Protein AF-A0A849QJS1-F1 (afdb_monomer)

Radius of gyration: 44.71 Å; Cα contacts (8 Å, |Δi|>4): 47; chains: 1; bounding box: 123×40×117 Å

Structure (mmCIF, N/CA/C/O backbone):
data_AF-A0A849QJS1-F1
#
_entry.id   AF-A0A849QJS1-F1
#
loop_
_atom_site.group_PDB
_atom_site.id
_atom_site.type_symbol
_atom_site.label_atom_id
_atom_site.label_alt_id
_atom_site.label_comp_id
_atom_site.label_asym_id
_atom_site.label_entity_id
_atom_site.label_seq_id
_atom_site.pdbx_PDB_ins_code
_atom_site.Cartn_x
_atom_site.Cartn_y
_atom_site.Cartn_z
_atom_site.occupancy
_atom_site.B_iso_or_equiv
_atom_site.auth_seq_id
_atom_site.auth_comp_id
_atom_site.auth_asym_id
_atom_site.auth_atom_id
_atom_site.pdbx_PDB_model_num
ATOM 1 N N . MET A 1 1 ? -93.595 15.389 88.271 1.00 36.22 1 MET A N 1
ATOM 2 C CA . MET A 1 1 ? -93.866 14.629 87.034 1.00 36.22 1 MET A CA 1
ATOM 3 C C . MET A 1 1 ? -92.669 14.830 86.119 1.00 36.22 1 MET A C 1
ATOM 5 O O . MET A 1 1 ? -92.759 15.596 85.175 1.00 36.22 1 MET A O 1
ATOM 9 N N . ASP A 1 2 ? -91.456 14.469 86.556 1.00 37.19 2 ASP A N 1
ATOM 10 C CA . ASP A 1 2 ? -90.911 13.129 86.919 1.00 37.19 2 ASP A CA 1
ATOM 11 C C . ASP A 1 2 ? -90.224 12.531 85.671 1.00 37.19 2 ASP A C 1
ATOM 13 O O . ASP A 1 2 ? -90.901 12.339 84.670 1.00 37.19 2 ASP A O 1
ATOM 17 N N . LYS A 1 3 ? -88.874 12.536 85.612 1.00 43.81 3 LYS A N 1
ATOM 18 C CA . LYS A 1 3 ? -87.929 11.431 85.974 1.00 43.81 3 LYS A CA 1
ATOM 19 C C . LYS A 1 3 ? -87.764 10.430 84.811 1.00 43.81 3 LYS A C 1
ATOM 21 O O . LYS A 1 3 ? -88.748 10.160 84.143 1.00 43.81 3 LYS A O 1
ATOM 26 N N . GLU A 1 4 ? -86.611 9.844 84.471 1.00 38.56 4 GLU A N 1
ATOM 27 C CA . GLU A 1 4 ? -85.204 9.762 84.952 1.00 38.56 4 GLU A CA 1
ATOM 28 C C . GLU A 1 4 ? -84.328 9.547 83.671 1.00 38.56 4 GLU A C 1
ATOM 30 O O . GLU A 1 4 ? -84.873 9.091 82.671 1.00 38.56 4 GLU A O 1
ATOM 35 N N . ASN A 1 5 ? -83.090 10.032 83.481 1.00 41.03 5 ASN A N 1
ATOM 36 C CA . ASN A 1 5 ? -81.786 9.884 84.165 1.00 41.03 5 ASN A CA 1
ATOM 37 C C . ASN A 1 5 ? -80.917 8.682 83.698 1.00 41.03 5 ASN A C 1
ATOM 39 O O . ASN A 1 5 ? -81.452 7.592 83.519 1.00 41.03 5 ASN A O 1
ATOM 43 N N . LEU A 1 6 ? -79.582 8.915 83.647 1.00 38.66 6 LEU A N 1
ATOM 44 C CA . LEU A 1 6 ? -78.464 8.028 83.213 1.00 38.66 6 LEU A CA 1
ATOM 45 C C . LEU A 1 6 ? -78.387 7.796 81.677 1.00 38.66 6 LEU A C 1
ATOM 47 O O . LEU A 1 6 ? -79.411 7.905 81.010 1.00 38.66 6 LEU A O 1
ATOM 51 N N . GLU A 1 7 ? -77.246 7.533 81.011 1.00 39.16 7 GLU A N 1
ATOM 52 C CA . GLU A 1 7 ? -75.795 7.467 81.356 1.00 39.16 7 GLU A CA 1
ATOM 53 C C . GLU A 1 7 ? -74.976 7.807 80.066 1.00 39.16 7 GLU A C 1
ATOM 55 O O . GLU A 1 7 ? -75.419 7.477 78.969 1.00 39.16 7 GLU A O 1
ATOM 60 N N . ASP A 1 8 ? -73.994 8.723 80.083 1.00 34.59 8 ASP A N 1
ATOM 61 C CA . ASP A 1 8 ? -72.522 8.528 80.188 1.00 34.59 8 ASP A CA 1
ATOM 62 C C . ASP A 1 8 ? -71.814 7.840 78.986 1.00 34.59 8 ASP A C 1
ATOM 64 O O . ASP A 1 8 ? -71.959 6.635 78.792 1.00 34.59 8 ASP A O 1
ATOM 68 N N . ASN A 1 9 ? -71.021 8.596 78.198 1.00 33.19 9 ASN A N 1
ATOM 69 C CA . ASN A 1 9 ? -69.643 8.230 77.813 1.00 33.19 9 ASN A CA 1
ATOM 70 C C . ASN A 1 9 ? -68.904 9.291 76.964 1.00 33.19 9 ASN A C 1
ATOM 72 O O . ASN A 1 9 ? -69.385 9.818 75.963 1.00 33.19 9 ASN A O 1
ATOM 76 N N . ASN A 1 10 ? -67.677 9.501 77.419 1.00 36.81 10 ASN A N 1
ATOM 77 C CA . ASN A 1 10 ? -66.502 10.191 76.902 1.00 36.81 10 ASN A CA 1
ATOM 78 C C . ASN A 1 10 ? -66.081 9.898 75.434 1.00 36.81 10 ASN A C 1
ATOM 80 O O . ASN A 1 10 ? -66.415 8.848 74.891 1.00 36.81 10 ASN A O 1
ATOM 84 N N . VAL A 1 11 ? -65.221 10.788 74.902 1.00 33.88 11 VAL A N 1
ATOM 85 C CA . VAL A 1 11 ? -64.026 10.569 74.037 1.00 33.88 11 VAL A CA 1
ATOM 86 C C . VAL A 1 11 ? -63.915 11.587 72.886 1.00 33.88 11 VAL A C 1
ATOM 88 O O . VAL A 1 11 ? -64.780 11.695 72.019 1.00 33.88 11 VAL A O 1
ATOM 91 N N . GLU A 1 12 ? -62.804 12.328 72.891 1.00 44.88 12 GLU A N 1
ATOM 92 C CA . GLU A 1 12 ? -62.332 13.199 71.807 1.00 44.88 12 GLU A CA 1
ATOM 93 C C . GLU A 1 12 ? -61.908 12.366 70.580 1.00 44.88 12 GLU A C 1
ATOM 95 O O . GLU A 1 12 ? -61.339 11.286 70.756 1.00 44.88 12 GLU A O 1
ATOM 100 N N . PRO A 1 13 ? -62.098 12.841 69.333 1.00 38.06 13 PRO A N 1
ATOM 101 C CA . PRO A 1 13 ? -61.393 12.270 68.194 1.00 38.06 13 PRO A CA 1
ATOM 102 C C . PRO A 1 13 ? -59.923 12.714 68.252 1.00 38.06 13 PRO A C 1
ATOM 104 O O . PRO A 1 13 ? -59.580 13.825 67.843 1.00 38.06 13 PRO A O 1
ATOM 107 N N . ASP A 1 14 ? -59.085 11.839 68.804 1.00 35.72 14 ASP A N 1
ATOM 108 C CA . ASP A 1 14 ? -57.626 11.976 68.830 1.00 35.72 14 ASP A CA 1
ATOM 109 C C . ASP A 1 14 ? -57.036 11.982 67.402 1.00 35.72 14 ASP A C 1
ATOM 111 O O . ASP A 1 14 ? -57.681 11.585 66.425 1.00 35.72 14 ASP A O 1
ATOM 115 N N . MET A 1 15 ? -55.810 12.480 67.268 1.00 49.03 15 MET A N 1
ATOM 116 C CA . MET A 1 15 ? -55.141 12.671 65.984 1.00 49.03 15 MET A CA 1
ATOM 117 C C . MET A 1 15 ? -54.640 11.354 65.387 1.00 49.03 15 MET A C 1
ATOM 119 O O . MET A 1 15 ? -53.871 10.645 66.026 1.00 49.03 15 MET A O 1
ATOM 123 N N . GLU A 1 16 ? -54.894 11.128 64.096 1.00 39.72 16 GLU A N 1
ATOM 124 C CA . GLU A 1 16 ? -54.040 10.238 63.299 1.00 39.72 16 GLU A CA 1
ATOM 125 C C . GLU A 1 16 ? -53.913 10.731 61.845 1.00 39.72 16 GLU A C 1
ATOM 127 O O . GLU A 1 16 ? -54.557 10.248 60.916 1.00 39.72 16 GLU A O 1
ATOM 132 N N . ASN A 1 17 ? -53.060 11.745 61.647 1.00 45.69 17 ASN A N 1
ATOM 133 C CA . ASN A 1 17 ? -52.497 12.038 60.326 1.00 45.69 17 ASN A CA 1
ATOM 134 C C . ASN A 1 17 ? -51.511 10.916 59.979 1.00 45.69 17 ASN A C 1
ATOM 136 O O . ASN A 1 17 ? -50.449 10.832 60.594 1.00 45.69 17 ASN A O 1
ATOM 140 N N . ALA A 1 18 ? -51.849 10.074 59.004 1.00 44.72 18 ALA A N 1
ATOM 141 C CA . ALA A 1 18 ? -50.977 9.002 58.534 1.00 44.72 18 ALA A CA 1
ATOM 142 C C . ALA A 1 18 ? -49.818 9.565 57.678 1.00 44.72 18 ALA A C 1
ATOM 144 O O . ALA A 1 18 ? -50.087 10.142 56.626 1.00 44.72 18 ALA A O 1
ATOM 145 N N . PRO A 1 19 ? -48.537 9.370 58.053 1.00 49.91 19 PRO A N 1
ATOM 146 C CA . PRO A 1 19 ? -47.382 9.859 57.292 1.00 49.91 19 PRO A CA 1
ATOM 147 C C . PRO A 1 19 ? -46.825 8.803 56.312 1.00 49.91 19 PRO A C 1
ATOM 149 O O . PRO A 1 19 ? -45.625 8.766 56.058 1.00 49.91 19 PRO A O 1
ATOM 152 N N . VAL A 1 20 ? -47.666 7.872 55.841 1.00 55.41 20 VAL A N 1
ATOM 153 C CA . VAL A 1 20 ? -47.208 6.590 55.264 1.00 55.41 20 VAL A CA 1
ATOM 154 C C . VAL A 1 20 ? -47.036 6.620 53.738 1.00 55.41 20 VAL A C 1
ATOM 156 O O . VAL A 1 20 ? -46.196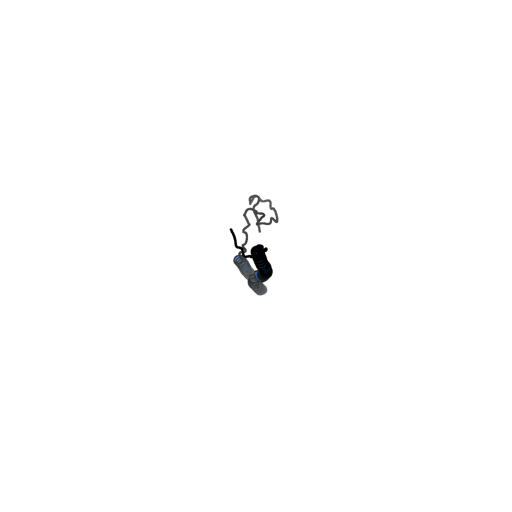 5.889 53.232 1.00 55.41 20 VAL A O 1
ATOM 159 N N . ASP A 1 21 ? -47.784 7.451 53.006 1.00 55.84 21 ASP A N 1
ATOM 160 C CA . ASP A 1 21 ? -47.751 7.466 51.526 1.00 55.84 21 ASP A CA 1
ATOM 161 C C . ASP A 1 21 ? -46.499 8.185 50.981 1.00 55.84 21 ASP A C 1
ATOM 163 O O . ASP A 1 21 ? -45.741 7.633 50.187 1.00 55.84 21 ASP A O 1
ATOM 167 N N . GLU A 1 22 ? -46.236 9.397 51.479 1.00 54.06 22 GLU A N 1
ATOM 168 C CA . GLU A 1 22 ? -45.175 10.292 50.983 1.00 54.06 22 GLU A CA 1
ATOM 169 C C . GLU A 1 22 ? -43.770 9.681 51.172 1.00 54.06 22 GLU A C 1
ATOM 171 O O . GLU A 1 22 ? -42.932 9.741 50.276 1.00 54.06 22 GLU A O 1
ATOM 176 N N . GLN A 1 23 ? -43.542 8.971 52.286 1.00 55.56 23 GLN A N 1
ATOM 177 C CA . GLN A 1 23 ? -42.271 8.284 52.563 1.00 55.56 23 GLN A CA 1
ATOM 178 C C . GLN A 1 23 ? -42.019 7.071 51.653 1.00 55.56 23 GLN A C 1
ATOM 180 O O . GLN A 1 23 ? -40.864 6.733 51.398 1.00 55.56 23 GLN A O 1
ATOM 185 N N . VAL A 1 24 ? -43.072 6.403 51.171 1.00 63.34 24 VAL A N 1
ATOM 186 C CA . VAL A 1 24 ? -42.947 5.238 50.278 1.00 63.34 24 VAL A CA 1
ATOM 187 C C . VAL A 1 24 ? -42.692 5.688 48.838 1.00 63.34 24 VAL A C 1
ATOM 189 O O . VAL A 1 24 ? -41.908 5.057 48.129 1.00 63.34 24 VAL A O 1
ATOM 192 N N . GLU A 1 25 ? -43.296 6.801 48.414 1.00 63.31 25 GLU A N 1
ATOM 193 C CA . GLU A 1 25 ? -43.083 7.380 47.083 1.00 63.31 25 GLU A CA 1
ATOM 194 C C . GLU A 1 25 ? -41.689 8.040 46.959 1.00 63.31 25 GLU A C 1
ATOM 196 O O . GLU A 1 25 ? -41.011 7.868 45.939 1.00 63.31 25 GLU A O 1
ATOM 201 N N . GLU A 1 26 ? -41.193 8.687 48.025 1.00 62.97 26 GLU A N 1
ATOM 202 C CA . GLU A 1 26 ? -39.797 9.151 48.112 1.00 62.97 26 GLU A CA 1
ATOM 203 C C . GLU A 1 26 ? -38.800 7.979 48.082 1.00 62.97 26 GLU A C 1
ATOM 205 O O . GLU A 1 26 ? -37.889 7.989 47.253 1.00 62.97 26 GLU A O 1
ATOM 210 N N . GLN A 1 27 ? -38.997 6.927 48.891 1.00 67.56 27 GLN A N 1
ATOM 211 C CA . GLN A 1 27 ? -38.124 5.738 48.883 1.00 67.56 27 GLN A CA 1
ATOM 212 C C . GLN A 1 27 ? -38.089 5.045 47.514 1.00 67.56 27 GLN A C 1
ATOM 214 O O . GLN A 1 27 ? -37.011 4.729 47.012 1.00 67.56 27 GLN A O 1
ATOM 219 N N . SER A 1 28 ? -39.247 4.883 46.862 1.00 76.31 28 SER A N 1
ATOM 220 C CA . SER A 1 28 ? -39.332 4.347 45.496 1.00 76.31 28 SER A CA 1
ATOM 221 C C . SER A 1 28 ? -38.520 5.173 44.492 1.00 76.31 28 SER A C 1
ATOM 223 O O . SER A 1 28 ? -37.941 4.617 43.557 1.00 76.31 28 SER A O 1
ATOM 225 N N . SER A 1 29 ? -38.486 6.496 44.667 1.00 78.88 29 SER A N 1
ATOM 226 C CA . SER A 1 29 ? -37.752 7.414 43.793 1.00 78.88 29 SER A CA 1
ATOM 227 C C . SER A 1 29 ? -36.242 7.372 44.059 1.00 78.88 29 SER A C 1
ATOM 229 O O . SER A 1 29 ? -35.448 7.396 43.118 1.00 78.88 29 SER A O 1
ATOM 231 N N . GLU A 1 30 ? -35.827 7.273 45.326 1.00 86.81 30 GLU A N 1
ATOM 232 C CA . GLU A 1 30 ? -34.420 7.108 45.714 1.00 86.81 30 GLU A CA 1
ATOM 233 C C . GLU A 1 30 ? -33.838 5.775 45.218 1.00 86.81 30 GLU A C 1
ATOM 235 O O . GLU A 1 30 ? -32.730 5.763 44.671 1.00 86.81 30 GLU A O 1
ATOM 240 N N . ASP A 1 31 ? -34.594 4.677 45.321 1.00 88.62 31 ASP A N 1
ATOM 241 C CA . ASP A 1 31 ? -34.197 3.356 44.818 1.00 88.62 31 ASP A CA 1
ATOM 242 C C . ASP A 1 31 ? -34.036 3.348 43.284 1.00 88.62 31 ASP A C 1
ATOM 244 O O . ASP A 1 31 ? -33.043 2.830 42.762 1.00 88.62 31 ASP A O 1
ATOM 248 N N . GLU A 1 32 ? -34.952 3.977 42.536 1.00 89.00 32 GLU A N 1
ATOM 249 C CA . GLU A 1 32 ? -34.848 4.071 41.072 1.00 89.00 32 GLU A CA 1
ATOM 250 C C . GLU A 1 32 ? -33.648 4.939 40.637 1.00 89.00 32 GLU A C 1
ATOM 252 O O . GLU A 1 32 ? -32.915 4.588 39.703 1.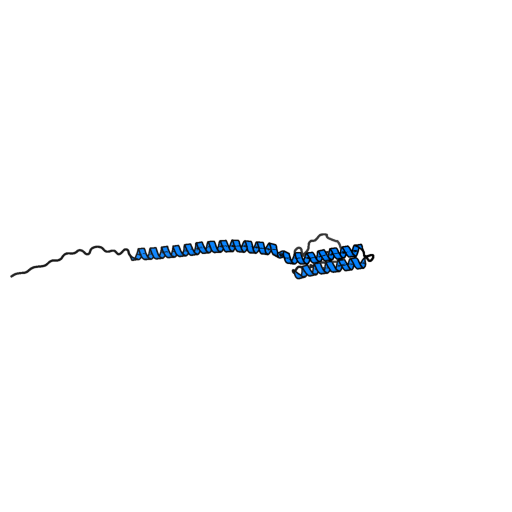00 89.00 32 GLU A O 1
ATOM 257 N N . ILE A 1 33 ? -33.366 6.027 41.365 1.00 90.50 33 ILE A N 1
ATOM 258 C CA . ILE A 1 33 ? -32.155 6.843 41.183 1.00 90.50 33 ILE A CA 1
ATOM 259 C C . ILE A 1 33 ? -30.889 6.030 41.502 1.00 90.50 33 ILE A C 1
ATOM 261 O O . ILE A 1 33 ? -29.894 6.139 40.776 1.00 90.50 33 ILE A O 1
ATOM 265 N N . ALA A 1 34 ? -30.894 5.205 42.551 1.00 92.38 34 ALA A N 1
ATOM 266 C CA . ALA A 1 34 ? -29.767 4.344 42.903 1.00 92.38 34 ALA A CA 1
ATOM 267 C C . ALA A 1 34 ? -29.502 3.285 41.816 1.00 92.38 34 ALA A C 1
ATOM 269 O O . ALA A 1 34 ? -28.362 3.145 41.362 1.00 92.38 34 ALA A O 1
ATOM 270 N N . GLU A 1 35 ? -30.547 2.613 41.319 1.00 93.19 35 GLU A N 1
ATOM 271 C CA . GLU A 1 35 ? -30.441 1.668 40.202 1.00 93.19 35 GLU A CA 1
ATOM 272 C C . GLU A 1 35 ? -29.900 2.323 38.924 1.00 93.19 35 GLU A C 1
ATOM 274 O O . GLU A 1 35 ? -29.061 1.741 38.230 1.00 93.19 35 GLU A O 1
ATOM 279 N N . LEU A 1 36 ? -30.382 3.519 38.573 1.00 93.25 36 LEU A N 1
ATOM 280 C CA . LEU A 1 36 ? -29.919 4.241 37.386 1.00 93.25 36 LEU A CA 1
ATOM 281 C C . LEU A 1 36 ? -28.453 4.668 37.521 1.00 93.25 36 LEU A C 1
ATOM 283 O O . LEU A 1 36 ? -27.697 4.548 36.554 1.00 93.25 36 LEU A O 1
ATOM 287 N N . ASN A 1 37 ? -28.023 5.098 38.709 1.00 94.00 37 ASN A N 1
ATOM 288 C CA . ASN A 1 37 ? -26.623 5.429 38.970 1.00 94.00 37 ASN A CA 1
ATOM 289 C C . ASN A 1 37 ? -25.703 4.201 38.880 1.00 94.00 37 ASN A C 1
ATOM 291 O O . ASN A 1 37 ? -24.639 4.307 38.268 1.00 94.00 37 ASN A O 1
ATOM 295 N N . ASP A 1 38 ? -26.102 3.034 39.402 1.00 94.44 38 ASP A N 1
ATOM 296 C CA . ASP A 1 38 ? -25.327 1.791 39.242 1.00 94.44 38 ASP A CA 1
ATOM 297 C C . ASP A 1 38 ? -25.226 1.377 37.764 1.00 94.44 38 ASP A C 1
ATOM 299 O O . ASP A 1 38 ? -24.127 1.143 37.249 1.00 94.44 38 ASP A O 1
ATOM 303 N N . LYS A 1 39 ? -26.350 1.402 37.032 1.00 94.44 39 LYS A N 1
ATOM 304 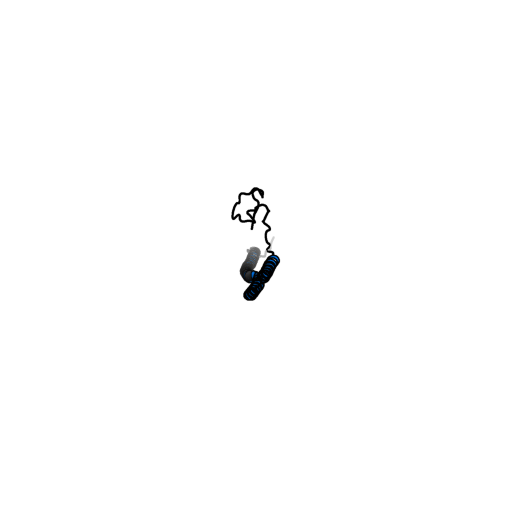C CA . LYS A 1 39 ? -26.391 1.128 35.584 1.00 94.44 39 LYS A CA 1
ATOM 305 C C . LYS A 1 39 ? -25.470 2.072 34.801 1.00 94.44 39 LYS A C 1
ATOM 307 O O . LYS A 1 39 ? -24.741 1.611 33.921 1.00 94.44 39 LYS A O 1
ATOM 312 N N . LEU A 1 40 ? -25.456 3.369 35.123 1.00 95.69 40 LEU A N 1
ATOM 313 C CA . LEU A 1 40 ? -24.583 4.361 34.482 1.00 95.69 40 LEU A CA 1
ATOM 314 C C . LEU A 1 40 ? -23.104 4.174 34.846 1.00 95.69 40 LEU A C 1
ATOM 316 O O . LEU A 1 40 ? -22.251 4.239 33.958 1.00 95.69 40 LEU A O 1
ATOM 320 N N . LEU A 1 41 ? -22.786 3.903 36.114 1.00 95.19 41 LEU A N 1
ATOM 321 C CA . LEU A 1 41 ? -21.419 3.635 36.571 1.00 95.19 41 LEU A CA 1
ATOM 322 C C . LEU A 1 41 ? -20.849 2.389 35.882 1.00 95.19 41 LEU A C 1
ATOM 324 O O . LEU A 1 41 ? -19.727 2.408 35.363 1.00 95.19 41 LEU A O 1
ATOM 328 N N . ARG A 1 42 ? -21.653 1.325 35.813 1.00 95.81 42 ARG A N 1
ATOM 329 C CA . ARG A 1 42 ? -21.324 0.087 35.111 1.00 95.81 42 ARG A CA 1
ATOM 330 C C . ARG A 1 42 ? -21.134 0.316 33.613 1.00 95.81 42 ARG A C 1
ATOM 332 O O . ARG A 1 42 ? -20.120 -0.119 33.071 1.00 95.81 42 ARG A O 1
ATOM 339 N N . LEU A 1 43 ? -22.046 1.035 32.956 1.00 96.38 43 LEU A N 1
ATOM 340 C CA . LEU A 1 43 ? -21.930 1.371 31.534 1.00 96.38 43 LEU A CA 1
ATOM 341 C C . LEU A 1 43 ? -20.666 2.198 31.249 1.00 96.38 43 LEU A C 1
ATOM 343 O O . LEU A 1 43 ? -19.977 1.948 30.261 1.00 96.38 43 LEU A O 1
ATOM 347 N N . GLY A 1 44 ? -20.316 3.135 32.136 1.00 96.69 44 GLY A N 1
ATOM 348 C CA . GLY A 1 44 ? -19.066 3.892 32.068 1.00 96.69 44 GLY A CA 1
ATOM 349 C C . GLY A 1 44 ? -17.834 2.986 32.139 1.00 96.69 44 GLY A C 1
ATOM 350 O O . GLY A 1 44 ? -16.941 3.096 31.299 1.00 96.69 44 GLY A O 1
ATOM 351 N N . ALA A 1 45 ? -17.806 2.038 33.081 1.00 96.50 45 ALA A N 1
ATOM 352 C CA . ALA A 1 45 ? -16.723 1.061 33.205 1.00 96.50 45 ALA A CA 1
ATOM 353 C C . ALA A 1 45 ? -16.635 0.109 31.993 1.00 96.50 45 ALA A C 1
ATOM 355 O O . ALA A 1 45 ? -15.538 -0.182 31.507 1.00 96.50 45 ALA A O 1
ATOM 356 N N . GLU A 1 46 ? -17.772 -0.352 31.468 1.00 96.69 46 GLU A N 1
ATOM 357 C CA . GLU A 1 46 ? -17.848 -1.179 30.258 1.00 96.69 46 GLU A CA 1
ATOM 358 C C . GLU A 1 46 ? -17.355 -0.409 29.018 1.00 96.69 46 GLU A C 1
ATOM 360 O O . GLU A 1 46 ? -16.565 -0.948 28.237 1.00 96.69 46 GLU A O 1
ATOM 365 N N . PHE A 1 47 ? -17.711 0.874 28.880 1.00 97.31 47 PHE A N 1
ATOM 366 C CA . PHE A 1 47 ? -17.226 1.750 27.810 1.00 97.31 47 PHE A CA 1
ATOM 367 C C . PHE A 1 47 ? -15.716 2.010 27.898 1.00 97.31 47 PHE A C 1
ATOM 369 O O . PHE A 1 47 ? -15.015 1.946 26.887 1.00 97.31 47 PHE A O 1
ATOM 376 N N . ASP A 1 48 ? -15.183 2.246 29.097 1.00 97.19 48 ASP A N 1
ATOM 377 C CA . ASP A 1 48 ? -13.749 2.451 29.309 1.00 97.19 48 ASP A CA 1
ATOM 378 C C . ASP A 1 48 ? -12.935 1.187 28.989 1.00 97.19 48 ASP A C 1
ATOM 380 O O . ASP A 1 48 ? -11.863 1.258 28.376 1.00 97.19 48 ASP A O 1
ATOM 384 N N . ASN A 1 49 ? -13.459 0.014 29.353 1.00 97.50 49 ASN A N 1
ATOM 385 C CA . ASN A 1 49 ? -12.877 -1.278 28.997 1.00 97.50 49 ASN A CA 1
ATOM 386 C C . ASN A 1 49 ? -12.938 -1.527 27.483 1.00 97.50 49 ASN A C 1
ATOM 388 O O . ASN A 1 49 ? -11.930 -1.920 26.892 1.00 97.50 49 ASN A O 1
ATOM 392 N N . PHE A 1 50 ? -14.070 -1.232 26.837 1.00 97.38 50 PHE A N 1
ATOM 393 C CA . PHE A 1 50 ? -14.207 -1.283 25.381 1.00 97.38 50 PHE A CA 1
ATOM 394 C C . PHE A 1 50 ? -13.203 -0.352 24.689 1.00 97.38 50 PHE A C 1
ATOM 396 O O . PHE A 1 50 ? -12.470 -0.790 23.807 1.00 97.38 50 PHE A O 1
ATOM 403 N N . ARG A 1 51 ? -13.073 0.901 25.140 1.00 97.75 51 ARG A N 1
ATOM 404 C CA . ARG A 1 51 ? -12.131 1.885 24.585 1.00 97.75 51 ARG A CA 1
ATOM 405 C C . ARG A 1 51 ? -10.675 1.430 24.710 1.00 97.75 51 ARG A C 1
ATOM 407 O O . ARG A 1 51 ? -9.912 1.571 23.752 1.00 97.75 51 ARG A O 1
ATOM 414 N N . LYS A 1 52 ? -10.285 0.872 25.863 1.00 97.31 52 LYS A N 1
ATOM 415 C CA . LYS A 1 52 ? -8.948 0.285 26.082 1.00 97.31 52 LYS A CA 1
ATOM 416 C C . LYS A 1 52 ? -8.709 -0.905 25.147 1.00 97.31 52 LYS A C 1
ATOM 418 O O . LYS A 1 52 ? -7.662 -0.957 24.501 1.00 97.31 52 LYS A O 1
ATOM 423 N N . ARG A 1 53 ? -9.689 -1.809 25.016 1.00 97.00 53 ARG A N 1
ATOM 424 C CA . ARG A 1 53 ? -9.613 -2.972 24.120 1.00 97.00 53 ARG A CA 1
ATOM 425 C C . ARG A 1 53 ? -9.504 -2.554 22.651 1.00 97.00 53 ARG A C 1
ATOM 427 O O . ARG A 1 53 ? -8.546 -2.937 21.995 1.00 97.00 53 ARG A O 1
ATOM 434 N N . SER A 1 54 ? -10.383 -1.679 22.167 1.00 97.19 54 SER A N 1
ATOM 435 C CA . SER A 1 54 ? -10.365 -1.185 20.783 1.00 97.19 54 SER A CA 1
ATOM 436 C C . SER A 1 54 ? -9.113 -0.383 20.431 1.00 97.19 54 SER A C 1
ATOM 438 O O . SER A 1 54 ? -8.700 -0.372 19.272 1.00 97.19 54 SER A O 1
ATOM 440 N N . LYS A 1 55 ? -8.486 0.302 21.399 1.00 96.50 55 LYS A N 1
ATOM 441 C CA . LYS A 1 55 ? -7.174 0.926 21.178 1.00 96.50 55 LYS A CA 1
ATOM 442 C C . LYS A 1 55 ? -6.103 -0.143 20.941 1.00 96.50 55 LYS A C 1
ATOM 444 O O . LYS A 1 55 ? -5.374 -0.042 19.959 1.00 96.50 55 LYS A O 1
ATOM 449 N N . ARG A 1 56 ? -6.057 -1.172 21.792 1.00 96.19 56 ARG A N 1
ATOM 450 C CA . ARG A 1 56 ? -5.120 -2.293 21.665 1.00 96.19 56 ARG A CA 1
ATOM 451 C C . ARG A 1 56 ? -5.321 -3.072 20.361 1.00 96.19 56 ARG A C 1
ATOM 453 O O . ARG A 1 56 ? -4.351 -3.285 19.649 1.00 96.19 56 ARG A O 1
ATOM 460 N N . GLU A 1 57 ? -6.560 -3.406 20.004 1.00 95.94 57 GLU A N 1
ATOM 461 C CA . GLU A 1 57 ? -6.904 -4.075 18.737 1.00 95.94 57 GLU A CA 1
ATOM 462 C C . GLU A 1 57 ? -6.416 -3.262 17.519 1.00 95.94 57 GLU A C 1
ATOM 464 O O . GLU A 1 57 ? -5.877 -3.825 16.571 1.00 95.94 57 GLU A O 1
ATOM 469 N N . LYS A 1 58 ? -6.530 -1.923 17.550 1.00 95.56 58 LYS A N 1
ATOM 470 C CA . LYS A 1 58 ? -5.997 -1.041 16.491 1.00 95.56 58 LYS A CA 1
ATOM 471 C C . LYS A 1 58 ? -4.468 -0.980 16.460 1.00 95.56 58 LYS A C 1
ATOM 473 O O . LYS A 1 58 ? -3.900 -0.818 15.383 1.00 95.56 58 LYS A O 1
ATOM 478 N N . GLU A 1 59 ? -3.801 -1.064 17.607 1.00 93.94 59 GLU A N 1
ATOM 479 C CA . GLU A 1 59 ? -2.335 -1.115 17.694 1.00 93.94 59 GLU A CA 1
ATOM 480 C C . GLU A 1 59 ? -1.795 -2.461 17.191 1.00 93.94 59 GLU A C 1
ATOM 482 O O . GLU A 1 59 ? -0.847 -2.480 16.407 1.00 93.94 59 GLU A O 1
ATOM 487 N N . GLU A 1 60 ? -2.444 -3.569 17.554 1.00 93.31 60 GLU A N 1
ATOM 488 C CA . GLU A 1 60 ? -2.147 -4.910 17.042 1.00 93.31 60 GLU A CA 1
ATOM 489 C C . GLU A 1 60 ? -2.397 -4.976 15.524 1.00 93.31 60 GLU A C 1
ATOM 491 O O . GLU A 1 60 ? -1.490 -5.338 14.776 1.00 93.31 60 GLU A O 1
ATOM 496 N N . LEU A 1 61 ? -3.548 -4.504 15.029 1.00 93.69 61 LEU A N 1
ATOM 497 C CA . LEU A 1 61 ? -3.833 -4.464 13.589 1.00 93.69 61 LEU A CA 1
ATOM 498 C C . LEU A 1 61 ? -2.814 -3.615 12.814 1.00 93.69 61 LEU A C 1
ATOM 500 O O . LEU A 1 61 ? -2.355 -4.041 11.763 1.00 93.69 61 LEU A O 1
ATOM 504 N N . ARG A 1 62 ? -2.389 -2.455 13.337 1.00 90.06 62 ARG A N 1
ATOM 505 C CA . ARG A 1 62 ? -1.316 -1.649 12.718 1.00 90.06 62 ARG A CA 1
ATOM 506 C C . ARG A 1 62 ? 0.029 -2.368 12.680 1.00 90.06 62 ARG A C 1
ATOM 508 O O . ARG A 1 62 ? 0.762 -2.200 11.714 1.00 90.06 62 ARG A O 1
ATOM 515 N N . LYS A 1 63 ? 0.359 -3.140 13.719 1.00 88.94 63 LYS A N 1
ATOM 516 C CA . LYS A 1 63 ? 1.613 -3.900 13.795 1.00 88.94 63 LYS A CA 1
ATOM 517 C C . LYS A 1 63 ? 1.663 -5.031 12.762 1.00 88.94 63 LYS A C 1
ATO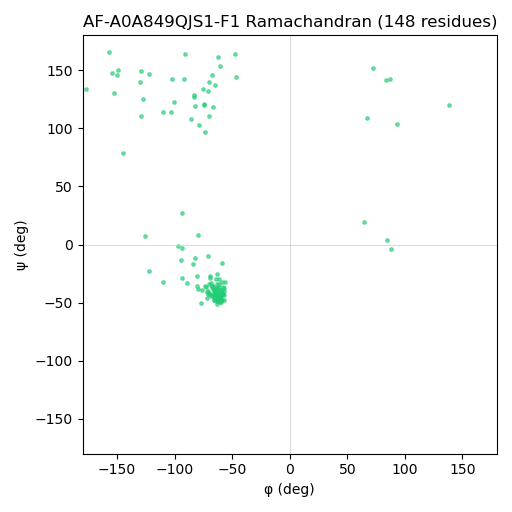M 519 O O . LYS A 1 63 ? 2.731 -5.297 12.223 1.00 88.94 63 LYS A O 1
ATOM 524 N N . HIS A 1 64 ? 0.524 -5.668 12.494 1.00 90.38 64 HIS A N 1
ATOM 525 C CA . HIS A 1 64 ? 0.411 -6.798 11.567 1.00 90.38 64 HIS A CA 1
ATOM 526 C C . HIS A 1 64 ? -0.001 -6.392 10.136 1.00 90.38 64 HIS A C 1
ATOM 528 O O . HIS A 1 64 ? 0.161 -7.182 9.212 1.00 90.38 64 HIS A O 1
ATOM 534 N N . ALA A 1 65 ? -0.469 -5.156 9.914 1.00 89.12 65 ALA A N 1
ATOM 535 C CA . ALA A 1 65 ? -0.955 -4.677 8.612 1.00 89.12 65 ALA A CA 1
ATOM 536 C C . ALA A 1 65 ? 0.057 -4.813 7.461 1.00 89.12 65 ALA A C 1
ATOM 538 O O . ALA A 1 65 ? -0.345 -5.033 6.325 1.00 89.12 65 ALA A O 1
ATOM 539 N N . THR A 1 66 ? 1.357 -4.688 7.738 1.00 88.56 66 THR A N 1
ATOM 540 C CA . THR A 1 66 ? 2.420 -4.812 6.728 1.00 88.56 66 THR A CA 1
ATOM 541 C C . THR A 1 66 ? 3.060 -6.199 6.678 1.00 88.56 66 THR A C 1
ATOM 543 O O . THR A 1 66 ? 3.972 -6.395 5.887 1.00 88.56 66 THR A O 1
ATOM 546 N N . GLU A 1 67 ? 2.656 -7.153 7.523 1.00 91.62 67 GLU A N 1
ATOM 547 C CA . GLU A 1 67 ? 3.355 -8.441 7.668 1.00 91.62 67 GLU A CA 1
ATOM 548 C C . GLU A 1 67 ? 3.346 -9.246 6.361 1.00 91.62 67 GLU A C 1
ATOM 550 O O . GLU A 1 67 ? 4.408 -9.647 5.888 1.00 91.62 67 GLU A O 1
ATOM 555 N N . ASN A 1 68 ? 2.181 -9.377 5.718 1.00 90.19 68 ASN A N 1
ATOM 556 C CA . ASN A 1 68 ? 2.042 -10.075 4.435 1.00 90.19 68 ASN A CA 1
ATOM 557 C C . ASN A 1 68 ? 2.865 -9.404 3.321 1.00 90.19 68 ASN A C 1
ATOM 559 O O . ASN A 1 68 ? 3.642 -10.071 2.643 1.00 90.19 68 ASN A O 1
ATOM 563 N N . LEU A 1 69 ? 2.7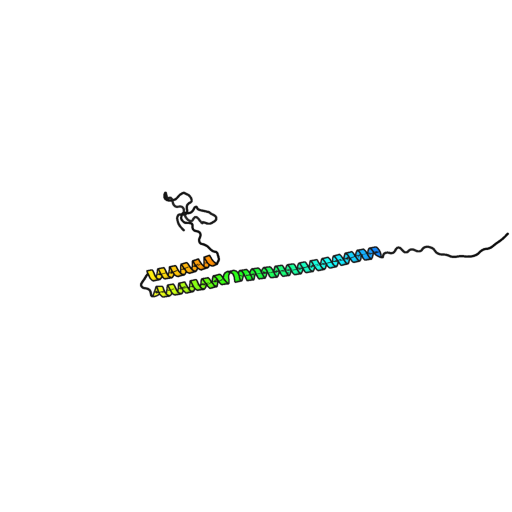63 -8.075 3.187 1.00 91.44 69 LEU A N 1
ATOM 564 C CA . LEU A 1 69 ? 3.543 -7.301 2.216 1.00 91.44 69 LEU A CA 1
ATOM 565 C C . LEU A 1 69 ? 5.055 -7.476 2.431 1.00 91.44 69 LEU A C 1
ATOM 567 O O . LEU A 1 69 ? 5.800 -7.618 1.467 1.00 91.44 69 LEU A O 1
ATOM 571 N N . MET A 1 70 ? 5.522 -7.499 3.682 1.00 93.62 70 MET A N 1
ATOM 572 C CA . MET A 1 70 ? 6.941 -7.710 3.984 1.00 93.62 70 MET A CA 1
ATOM 573 C C . MET A 1 70 ? 7.402 -9.126 3.625 1.00 93.62 70 MET A C 1
ATOM 575 O O . MET A 1 70 ? 8.512 -9.274 3.125 1.00 93.62 70 MET A O 1
ATOM 579 N N . VAL A 1 71 ? 6.563 -10.152 3.813 1.00 93.75 71 VAL A N 1
ATOM 580 C CA . VAL A 1 71 ? 6.860 -11.522 3.355 1.00 93.75 71 VAL A CA 1
ATOM 581 C C . VAL A 1 71 ? 6.991 -11.575 1.830 1.00 93.75 71 VAL A C 1
ATOM 583 O O . VAL A 1 71 ? 7.962 -12.132 1.328 1.00 93.75 71 VAL A O 1
ATOM 586 N N . GLU A 1 72 ? 6.088 -10.936 1.085 1.00 93.19 72 GLU A N 1
ATOM 587 C CA . GLU A 1 72 ? 6.156 -10.902 -0.386 1.00 93.19 72 GLU A CA 1
ATOM 588 C C . GLU A 1 72 ? 7.356 -10.082 -0.898 1.00 93.19 72 GLU A C 1
ATOM 590 O O . GLU A 1 72 ? 7.987 -10.446 -1.890 1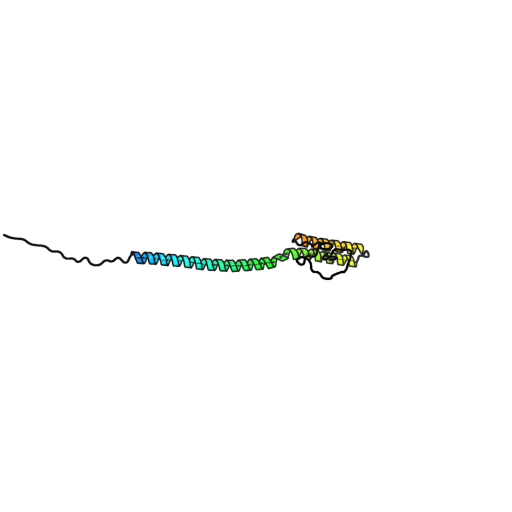.00 93.19 72 GLU A O 1
ATOM 595 N N . MET A 1 73 ? 7.754 -9.027 -0.181 1.00 93.31 73 MET A N 1
ATOM 596 C CA . MET A 1 73 ? 8.969 -8.263 -0.491 1.00 93.31 73 MET A CA 1
ATOM 597 C C . MET A 1 73 ? 10.266 -9.044 -0.231 1.00 93.31 73 MET A C 1
ATOM 599 O O . MET A 1 73 ? 11.259 -8.797 -0.918 1.00 93.31 73 MET A O 1
ATOM 603 N N . LEU A 1 74 ? 10.279 -10.014 0.693 1.00 95.38 74 LEU A N 1
ATOM 604 C CA . LEU A 1 74 ? 11.428 -10.914 0.853 1.00 95.38 74 LEU A CA 1
ATOM 605 C C . LEU A 1 74 ? 11.628 -11.793 -0.390 1.00 95.38 74 LEU A C 1
ATOM 607 O O . LEU A 1 74 ? 12.762 -11.933 -0.838 1.00 95.38 74 LEU A O 1
ATOM 611 N N . GLU A 1 75 ? 10.557 -12.288 -1.022 1.00 92.88 75 GLU A N 1
ATOM 612 C CA . GLU A 1 75 ? 10.674 -13.052 -2.277 1.00 92.88 75 GLU A CA 1
ATOM 613 C C . GLU A 1 75 ? 11.284 -12.218 -3.417 1.00 92.88 75 GLU A C 1
ATOM 615 O O . GLU A 1 75 ? 12.007 -12.745 -4.266 1.00 92.88 75 GLU A O 1
ATOM 620 N N . VAL A 1 76 ? 11.005 -10.910 -3.453 1.00 95.31 76 VAL A N 1
ATOM 621 C CA . VAL A 1 76 ? 11.613 -9.976 -4.415 1.00 95.31 76 VAL A CA 1
ATOM 622 C C . VAL A 1 76 ? 13.106 -9.797 -4.122 1.00 95.31 76 VAL A C 1
ATOM 624 O O . VAL A 1 76 ? 13.917 -9.858 -5.047 1.00 95.31 76 VAL A O 1
ATOM 627 N N . CYS A 1 77 ? 13.490 -9.635 -2.851 1.00 94.00 77 CYS A N 1
ATOM 628 C CA . CYS A 1 77 ? 14.893 -9.571 -2.431 1.00 94.00 77 CYS A CA 1
ATOM 629 C C . CYS A 1 77 ? 15.665 -10.852 -2.787 1.00 94.00 77 CYS A C 1
ATOM 631 O O . CYS A 1 77 ? 16.704 -10.763 -3.440 1.00 94.00 77 CYS A O 1
ATOM 633 N N . ASP A 1 78 ? 15.134 -12.032 -2.458 1.00 94.06 78 ASP A N 1
ATOM 634 C CA . ASP A 1 78 ? 15.731 -13.333 -2.798 1.00 94.06 78 ASP A CA 1
ATOM 635 C C . ASP A 1 78 ? 15.932 -13.487 -4.317 1.00 94.06 78 ASP A C 1
ATOM 637 O O . ASP A 1 78 ? 16.933 -14.033 -4.798 1.00 94.06 78 ASP A O 1
ATOM 641 N N . ASN A 1 79 ? 14.982 -12.976 -5.105 1.00 91.81 79 ASN A N 1
ATOM 642 C CA . ASN A 1 79 ? 15.053 -13.005 -6.559 1.00 91.81 79 ASN A CA 1
ATOM 643 C C . ASN A 1 79 ? 16.075 -11.994 -7.115 1.00 91.81 79 ASN A C 1
ATOM 645 O O . ASN A 1 79 ? 16.784 -12.337 -8.065 1.00 91.81 79 ASN A O 1
ATOM 649 N N . PHE A 1 80 ? 16.238 -10.815 -6.501 1.00 92.31 80 PHE A N 1
ATOM 650 C CA . PHE A 1 80 ? 17.345 -9.895 -6.803 1.00 92.31 80 PHE A CA 1
ATOM 651 C C . PHE A 1 80 ? 18.712 -10.492 -6.443 1.00 92.31 80 PHE A C 1
ATOM 653 O O . PHE A 1 80 ? 19.642 -10.389 -7.244 1.00 92.31 80 PHE A O 1
ATOM 660 N N . GLU A 1 81 ? 18.854 -11.149 -5.289 1.00 90.81 81 GLU A N 1
ATOM 661 C CA . GLU A 1 81 ? 20.101 -11.823 -4.908 1.00 90.81 81 GLU A CA 1
ATOM 662 C C . GLU A 1 81 ? 20.461 -12.937 -5.897 1.00 90.81 81 GLU A C 1
ATOM 664 O O . GLU A 1 81 ? 21.611 -13.025 -6.341 1.00 90.81 81 GLU A O 1
ATOM 669 N N . ARG A 1 82 ? 19.472 -13.738 -6.321 1.00 87.94 82 ARG A N 1
ATOM 670 C CA . ARG A 1 82 ? 19.657 -14.759 -7.359 1.00 87.94 82 ARG A CA 1
ATOM 671 C C . ARG A 1 82 ? 20.064 -14.142 -8.698 1.00 87.94 82 ARG A C 1
ATOM 673 O O . ARG A 1 82 ? 21.027 -14.618 -9.296 1.00 87.94 82 ARG A O 1
ATOM 680 N N . ALA A 1 83 ? 19.394 -13.078 -9.145 1.00 87.62 83 ALA A N 1
ATOM 681 C CA . ALA A 1 83 ? 19.744 -12.373 -10.379 1.00 87.62 83 ALA A CA 1
ATOM 682 C C . ALA A 1 83 ? 21.175 -11.806 -10.325 1.00 87.62 83 ALA A C 1
ATOM 684 O O . ALA A 1 83 ? 21.955 -11.999 -11.258 1.00 87.62 83 ALA A O 1
ATOM 685 N N . LEU A 1 84 ? 21.565 -11.187 -9.205 1.00 86.94 84 LEU A N 1
ATOM 686 C CA . LEU A 1 84 ? 22.910 -10.649 -8.992 1.00 86.94 84 LEU A CA 1
ATOM 687 C C . LEU A 1 84 ? 23.983 -11.748 -8.922 1.00 86.94 84 LEU A C 1
ATOM 689 O O . LEU A 1 84 ? 25.107 -11.540 -9.382 1.00 86.94 84 LEU A O 1
ATOM 693 N N . HIS A 1 85 ? 23.668 -12.913 -8.351 1.00 87.12 85 HIS A N 1
ATOM 694 C CA . HIS A 1 85 ? 24.570 -14.062 -8.357 1.00 87.12 85 HIS A CA 1
ATOM 695 C C . HIS A 1 85 ? 24.780 -14.591 -9.782 1.00 87.12 85 HIS A C 1
ATOM 697 O O . HIS A 1 85 ? 25.924 -14.750 -10.204 1.00 87.12 85 HIS A O 1
ATOM 703 N N . SER A 1 86 ? 23.700 -14.778 -10.547 1.00 84.12 86 SER A N 1
ATOM 704 C CA . SER A 1 86 ? 23.764 -15.182 -11.957 1.00 84.12 86 SER A CA 1
ATOM 705 C C . SER A 1 86 ? 24.547 -14.179 -12.811 1.00 84.12 86 SER A C 1
ATOM 707 O O . SER A 1 86 ? 25.409 -14.583 -13.588 1.00 84.12 86 SER A O 1
ATOM 709 N N . ALA A 1 87 ? 24.332 -12.876 -12.609 1.00 85.06 87 ALA A N 1
ATOM 710 C CA . ALA A 1 87 ? 25.021 -11.810 -13.336 1.00 85.06 87 ALA A CA 1
ATOM 711 C C . ALA A 1 87 ? 26.548 -11.807 -13.136 1.00 85.06 87 ALA A C 1
ATOM 713 O O . ALA A 1 87 ? 27.283 -11.437 -14.046 1.00 85.06 87 ALA A O 1
ATOM 714 N N . LYS A 1 88 ? 27.055 -12.271 -11.984 1.00 83.81 88 LYS A N 1
ATOM 715 C CA . LYS A 1 88 ? 28.505 -12.403 -11.725 1.00 83.81 88 LYS A CA 1
ATOM 716 C C . LYS A 1 88 ? 29.175 -13.535 -12.511 1.00 83.81 88 LYS A C 1
ATOM 718 O O . LYS A 1 88 ? 30.397 -13.650 -12.471 1.00 83.81 88 LYS A O 1
ATOM 723 N N . SER A 1 89 ? 28.404 -14.401 -13.163 1.00 81.38 89 SER A N 1
ATOM 724 C CA . SER A 1 89 ? 28.900 -15.529 -13.966 1.00 81.38 89 SER A CA 1
ATOM 725 C C . SER A 1 89 ? 28.355 -15.531 -15.398 1.00 81.38 89 SER A C 1
ATOM 727 O O . SER A 1 89 ? 28.579 -16.494 -16.128 1.00 81.38 89 SER A O 1
ATOM 729 N N . ALA A 1 90 ? 27.648 -14.473 -15.802 1.00 76.94 90 ALA A N 1
ATOM 730 C CA . ALA A 1 90 ? 27.095 -14.318 -17.138 1.00 76.94 90 ALA A CA 1
ATOM 731 C C . ALA A 1 90 ? 27.978 -13.394 -17.991 1.00 76.94 90 ALA A C 1
ATOM 733 O O . ALA A 1 90 ? 28.176 -12.232 -17.644 1.00 76.94 90 ALA A O 1
ATOM 734 N N . ASP A 1 91 ? 28.447 -13.895 -19.137 1.00 78.94 91 ASP A N 1
ATOM 735 C CA . ASP A 1 91 ? 29.126 -13.085 -20.165 1.00 78.94 91 ASP A CA 1
ATOM 736 C C . ASP A 1 91 ? 28.139 -12.341 -21.096 1.00 78.94 91 ASP A C 1
ATOM 738 O O . ASP A 1 91 ? 28.548 -11.475 -21.869 1.00 78.94 91 ASP A O 1
ATOM 742 N N . ASP A 1 92 ? 26.838 -12.662 -21.047 1.00 84.12 92 ASP A N 1
ATOM 743 C CA . ASP A 1 92 ? 25.802 -12.021 -21.868 1.00 84.12 92 ASP A CA 1
ATOM 744 C C . ASP A 1 92 ? 24.978 -11.008 -21.064 1.00 84.12 92 ASP A C 1
ATOM 746 O O . ASP A 1 92 ? 24.181 -11.371 -20.193 1.00 84.12 92 ASP A O 1
ATOM 750 N N . SER A 1 93 ? 25.107 -9.730 -21.422 1.00 84.56 93 SER A N 1
ATOM 751 C CA . SER A 1 93 ? 24.359 -8.635 -20.806 1.00 84.56 93 SER A CA 1
ATOM 752 C C . SER A 1 93 ? 22.846 -8.725 -21.017 1.00 84.56 93 SER A C 1
ATOM 754 O O . SER A 1 93 ? 22.105 -8.228 -20.171 1.00 84.56 93 SER A O 1
ATOM 756 N N . LYS A 1 94 ? 22.358 -9.385 -22.079 1.00 86.38 94 LYS A N 1
ATOM 757 C CA . LYS A 1 94 ? 20.911 -9.556 -22.296 1.00 86.38 94 LYS A CA 1
ATOM 758 C C . LYS A 1 94 ? 20.284 -10.449 -21.234 1.00 86.38 94 LYS A C 1
ATOM 760 O O . LYS A 1 94 ? 19.257 -10.078 -20.677 1.00 86.38 94 LYS A O 1
ATOM 765 N N . SER A 1 95 ? 20.939 -11.564 -20.904 1.00 83.81 95 SER A N 1
ATOM 766 C CA . SER A 1 95 ? 20.487 -12.471 -19.840 1.00 83.81 95 SER A CA 1
ATOM 767 C C . SER A 1 95 ? 20.378 -11.780 -18.471 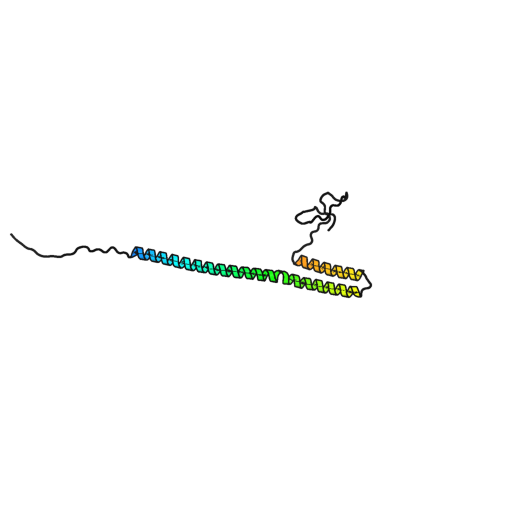1.00 83.81 95 SER A C 1
ATOM 769 O O . SER A 1 95 ? 19.486 -12.089 -17.682 1.00 83.81 95 SER A O 1
ATOM 771 N N . ILE A 1 96 ? 21.243 -10.792 -18.208 1.00 86.50 96 ILE A N 1
ATOM 772 C CA . ILE A 1 96 ? 21.213 -9.980 -16.985 1.00 86.50 96 ILE A CA 1
ATOM 773 C C . ILE A 1 96 ? 20.015 -9.022 -17.006 1.00 86.50 96 ILE A C 1
ATOM 775 O O . ILE A 1 96 ? 19.298 -8.932 -16.011 1.00 86.50 96 ILE A O 1
ATOM 779 N N . VAL A 1 97 ? 19.782 -8.331 -18.128 1.00 88.50 97 VAL A N 1
ATOM 780 C CA . VAL A 1 97 ? 18.642 -7.412 -18.291 1.00 88.50 97 VAL A CA 1
ATOM 781 C C . VAL A 1 97 ? 17.313 -8.156 -18.142 1.00 88.50 97 VAL A C 1
ATOM 783 O O . VAL A 1 97 ? 16.498 -7.750 -17.321 1.00 88.50 97 VAL A O 1
ATOM 786 N N . GLU A 1 98 ? 17.130 -9.283 -18.837 1.00 87.31 98 GLU A N 1
ATOM 787 C CA . GLU A 1 98 ? 15.918 -10.113 -18.737 1.00 87.31 98 GLU A CA 1
ATOM 788 C C . GLU A 1 98 ? 15.676 -10.585 -17.291 1.00 87.31 98 GLU A C 1
ATOM 790 O O . GLU A 1 98 ? 14.564 -10.480 -16.772 1.00 87.31 98 GLU A O 1
ATOM 795 N N . GLY A 1 99 ? 16.733 -11.016 -16.591 1.00 87.94 99 GLY A N 1
ATOM 796 C CA . GLY A 1 99 ? 16.652 -11.385 -15.178 1.00 87.94 99 GLY A CA 1
ATOM 797 C C . GLY A 1 99 ? 16.179 -10.238 -14.276 1.00 87.94 99 GLY A C 1
ATOM 798 O O . GLY A 1 99 ? 15.350 -10.461 -13.396 1.00 87.94 99 GLY A O 1
ATOM 799 N N . VAL A 1 100 ? 16.654 -9.010 -14.501 1.00 91.06 100 VAL A N 1
ATOM 800 C CA . VAL A 1 100 ? 16.230 -7.821 -13.736 1.00 91.06 100 VAL A CA 1
ATOM 801 C C . VAL A 1 100 ? 14.797 -7.402 -14.088 1.00 91.06 100 VAL A C 1
ATOM 803 O O . VAL A 1 100 ? 14.017 -7.098 -13.184 1.00 91.06 100 VAL A O 1
ATOM 806 N N . GLU A 1 101 ? 14.411 -7.447 -15.366 1.00 92.56 101 GLU A N 1
ATOM 807 C CA . GLU A 1 101 ? 13.040 -7.171 -15.822 1.00 92.56 101 GLU A CA 1
ATOM 808 C C . GLU A 1 101 ? 12.020 -8.137 -15.196 1.00 92.56 101 GLU A C 1
ATOM 810 O O . GLU A 1 101 ? 10.938 -7.713 -14.777 1.00 92.56 101 GLU A O 1
ATOM 815 N N . MET A 1 102 ? 12.371 -9.421 -15.054 1.00 91.81 102 MET A N 1
ATOM 816 C CA . MET A 1 102 ? 11.529 -10.407 -14.368 1.00 91.81 102 MET A CA 1
ATOM 817 C C . MET A 1 102 ? 11.275 -10.041 -12.897 1.00 91.81 102 MET A C 1
ATOM 819 O O . MET A 1 102 ? 10.134 -10.141 -12.439 1.00 91.81 102 MET A O 1
ATOM 823 N N . VAL A 1 103 ? 12.301 -9.593 -12.162 1.00 94.06 103 VAL A N 1
ATOM 824 C CA . VAL A 1 103 ? 12.149 -9.196 -10.748 1.00 94.06 103 VAL A CA 1
ATOM 825 C C . VAL A 1 103 ? 11.358 -7.892 -10.620 1.00 94.06 103 VAL A C 1
ATOM 827 O O . VAL A 1 103 ? 10.466 -7.798 -9.777 1.00 94.06 103 VAL A O 1
ATOM 830 N N . LEU A 1 104 ? 11.594 -6.915 -11.503 1.00 94.44 104 LEU A N 1
ATOM 831 C CA . LEU A 1 104 ? 10.805 -5.679 -11.552 1.00 94.44 104 LEU A CA 1
ATOM 832 C C . LEU A 1 104 ? 9.314 -5.969 -11.797 1.00 94.44 104 LEU A C 1
ATOM 834 O O . LEU A 1 104 ? 8.449 -5.410 -11.122 1.00 94.44 104 LEU A O 1
ATOM 838 N N . LYS A 1 105 ? 9.000 -6.890 -12.715 1.00 94.56 105 LYS A N 1
ATOM 839 C CA . LYS A 1 105 ? 7.620 -7.302 -12.994 1.00 94.56 105 LYS A CA 1
ATOM 840 C C . LYS A 1 105 ? 6.957 -7.983 -11.794 1.00 94.56 105 LYS A C 1
ATOM 842 O O . LYS A 1 105 ? 5.782 -7.728 -11.534 1.00 94.56 105 LYS A O 1
ATOM 847 N N . GLN A 1 106 ? 7.684 -8.820 -11.052 1.00 94.75 106 GLN A N 1
ATOM 848 C CA . GLN A 1 106 ? 7.185 -9.421 -9.809 1.00 94.75 106 GLN A CA 1
ATOM 849 C C . GLN A 1 106 ? 6.877 -8.343 -8.760 1.00 94.75 106 GLN A C 1
ATOM 851 O O . GLN A 1 106 ? 5.788 -8.348 -8.194 1.00 94.75 106 GLN A O 1
ATOM 856 N N . PHE A 1 107 ? 7.797 -7.396 -8.548 1.00 95.38 107 PHE A N 1
ATOM 857 C CA . PHE A 1 107 ? 7.620 -6.288 -7.608 1.00 95.38 107 PHE A CA 1
ATOM 858 C C . PHE A 1 107 ? 6.364 -5.458 -7.918 1.00 95.38 107 PHE A C 1
ATOM 860 O O . PHE A 1 107 ? 5.538 -5.240 -7.034 1.00 95.38 107 PHE A O 1
ATOM 867 N N . ILE A 1 108 ? 6.164 -5.070 -9.184 1.00 94.81 108 ILE A N 1
ATOM 868 C CA . ILE A 1 108 ? 4.955 -4.351 -9.623 1.00 94.81 108 ILE A CA 1
ATOM 869 C C . ILE A 1 108 ? 3.694 -5.197 -9.380 1.00 94.81 108 ILE A C 1
ATOM 871 O O . ILE A 1 108 ? 2.703 -4.684 -8.868 1.00 94.81 108 ILE A O 1
ATOM 875 N N . SER A 1 109 ? 3.744 -6.503 -9.664 1.00 94.19 109 SER A N 1
ATOM 876 C CA . SER A 1 109 ? 2.601 -7.411 -9.469 1.00 94.19 109 SER A CA 1
ATOM 877 C C . SER A 1 109 ? 2.178 -7.534 -7.993 1.00 94.19 109 SER A C 1
ATOM 879 O O . SER A 1 109 ? 0.991 -7.675 -7.704 1.00 94.19 109 SER A O 1
ATOM 881 N N . ILE A 1 110 ? 3.130 -7.463 -7.053 1.00 94.19 110 ILE A N 1
ATOM 882 C CA . ILE A 1 110 ? 2.858 -7.446 -5.603 1.00 94.19 110 ILE A CA 1
ATOM 883 C C . ILE A 1 110 ? 2.198 -6.123 -5.193 1.00 94.19 110 ILE A C 1
ATOM 885 O O . ILE A 1 110 ? 1.212 -6.128 -4.458 1.00 94.19 110 ILE A O 1
ATOM 889 N N . LEU A 1 111 ? 2.681 -4.988 -5.712 1.00 93.69 111 LEU A N 1
ATOM 890 C CA . LEU A 1 111 ? 2.057 -3.683 -5.465 1.00 93.69 111 LEU A CA 1
ATOM 891 C C . LEU A 1 111 ? 0.608 -3.634 -5.981 1.00 93.69 111 LEU A C 1
ATOM 893 O O . LEU A 1 111 ? -0.287 -3.217 -5.246 1.00 93.69 111 LEU A O 1
ATOM 897 N N . GLU A 1 112 ? 0.356 -4.129 -7.197 1.00 94.06 112 GLU A N 1
ATOM 898 C CA . GLU A 1 112 ? -0.990 -4.191 -7.788 1.00 94.06 112 GLU A CA 1
ATOM 899 C C . GLU A 1 112 ? -1.955 -5.069 -6.983 1.00 94.06 112 GLU A C 1
ATOM 901 O O . GLU A 1 112 ? -3.135 -4.731 -6.848 1.00 94.06 112 GLU A O 1
ATOM 906 N N . LYS A 1 113 ? -1.457 -6.171 -6.412 1.00 91.69 113 LYS A N 1
ATOM 907 C CA . LYS A 1 113 ? -2.220 -7.074 -5.541 1.00 91.69 113 LYS A CA 1
ATOM 908 C C . LYS A 1 113 ? -2.648 -6.402 -4.231 1.00 91.69 113 LYS A C 1
ATOM 910 O O . LYS A 1 113 ? -3.782 -6.601 -3.802 1.00 91.69 113 LYS A O 1
ATOM 915 N N . GLU A 1 114 ? -1.793 -5.558 -3.654 1.00 90.94 114 GLU A N 1
ATOM 916 C CA . GLU A 1 114 ? -2.118 -4.698 -2.502 1.00 90.94 114 GLU A CA 1
ATOM 917 C C . GLU A 1 114 ? -2.897 -3.420 -2.899 1.00 90.94 114 GLU A C 1
ATOM 919 O O . GLU A 1 114 ? -3.144 -2.538 -2.076 1.00 90.94 114 GLU A O 1
ATOM 924 N N . GLY A 1 115 ? -3.326 -3.309 -4.163 1.00 91.44 115 GLY A N 1
ATOM 925 C CA . GLY A 1 115 ? -4.167 -2.221 -4.669 1.00 91.44 115 GLY A CA 1
ATOM 926 C C . GLY A 1 115 ? -3.416 -0.953 -5.089 1.00 91.44 115 GLY A C 1
ATOM 927 O O . GLY A 1 115 ? -4.058 0.022 -5.484 1.00 91.44 115 GLY A O 1
ATOM 928 N N . VAL A 1 116 ? -2.082 -0.954 -5.046 1.00 93.75 116 VAL A N 1
ATOM 929 C CA . VAL A 1 116 ? -1.235 0.156 -5.500 1.00 93.75 116 VAL A CA 1
ATOM 930 C C . VAL A 1 116 ? -1.033 0.052 -7.010 1.00 93.75 116 VAL A C 1
ATOM 932 O O . VAL A 1 116 ? -0.608 -0.979 -7.518 1.00 93.75 116 VAL A O 1
ATOM 935 N N . LYS A 1 117 ? -1.313 1.129 -7.746 1.00 92.25 117 LYS A N 1
ATOM 936 C CA . LYS A 1 117 ? -1.155 1.177 -9.206 1.00 92.25 117 LYS A CA 1
ATOM 937 C C . LYS A 1 117 ? -0.214 2.296 -9.614 1.00 92.25 117 LYS A C 1
ATOM 939 O O . LYS A 1 117 ? -0.200 3.352 -8.986 1.00 92.25 117 LYS A O 1
ATOM 944 N N . LYS A 1 118 ? 0.535 2.068 -10.693 1.00 91.19 118 LYS A N 1
ATOM 945 C CA . LYS A 1 118 ? 1.281 3.128 -11.370 1.00 91.19 118 LYS A CA 1
ATOM 946 C C . LYS A 1 118 ? 0.288 4.138 -11.961 1.00 91.19 118 LYS A C 1
ATOM 948 O O . LYS A 1 118 ? -0.718 3.739 -12.544 1.00 91.19 118 LYS A O 1
ATOM 953 N N . ILE A 1 119 ? 0.589 5.425 -11.817 1.00 91.56 119 ILE A N 1
ATOM 954 C CA . ILE A 1 119 ? -0.093 6.498 -12.543 1.00 91.56 119 ILE A CA 1
ATOM 955 C C . ILE A 1 119 ? 0.579 6.605 -13.919 1.00 91.56 119 ILE A C 1
ATOM 957 O O . ILE A 1 119 ? 1.808 6.645 -14.013 1.00 91.56 119 ILE A O 1
ATOM 961 N N . GLU A 1 120 ? -0.210 6.578 -14.991 1.00 89.31 120 GLU A N 1
ATOM 962 C CA . GLU A 1 120 ? 0.293 6.852 -16.338 1.00 89.31 120 GLU A CA 1
ATOM 963 C C . GLU A 1 120 ? 0.271 8.364 -16.545 1.00 89.31 120 GLU A C 1
ATOM 965 O O . GLU A 1 120 ? -0.803 8.949 -16.630 1.00 89.31 120 GLU A O 1
ATOM 970 N N . CYS A 1 121 ? 1.448 8.993 -16.568 1.00 91.38 121 CYS A N 1
ATOM 971 C CA . CYS A 1 121 ? 1.544 10.454 -16.615 1.00 91.38 121 CYS A CA 1
ATOM 972 C C . CYS A 1 121 ? 2.060 10.985 -17.962 1.00 91.38 121 CYS A C 1
ATOM 974 O O . CYS A 1 121 ? 1.685 12.074 -18.371 1.00 91.38 121 CYS A O 1
ATOM 976 N N . LYS A 1 122 ? 2.939 10.258 -18.665 1.00 91.06 122 LYS A N 1
ATOM 977 C CA . LYS A 1 122 ? 3.626 10.785 -19.858 1.00 91.06 122 LYS A CA 1
ATOM 978 C C . LYS A 1 122 ? 2.652 11.036 -21.017 1.00 91.06 122 LYS A C 1
ATOM 980 O O . LYS A 1 122 ? 2.077 10.092 -21.550 1.00 91.06 122 LYS A O 1
ATOM 985 N N . GLY A 1 123 ? 2.546 12.294 -21.441 1.00 89.69 123 GLY A N 1
ATOM 986 C CA . GLY A 1 123 ? 1.607 12.767 -22.462 1.00 89.69 123 GLY A CA 1
ATOM 987 C C . GLY A 1 123 ? 0.234 13.189 -21.925 1.00 89.69 123 GLY A C 1
ATOM 988 O O . GLY A 1 123 ? -0.568 13.694 -22.705 1.00 89.69 123 GLY A O 1
ATOM 989 N N . GLU A 1 124 ? -0.027 13.021 -20.626 1.00 92.50 124 GLU A N 1
ATOM 990 C CA . GLU A 1 124 ? -1.261 13.459 -19.965 1.00 92.50 124 GLU A CA 1
ATOM 991 C C . GLU A 1 124 ? -1.132 14.892 -19.410 1.00 92.50 124 GLU A C 1
ATOM 993 O O . GLU A 1 124 ? -0.032 15.441 -19.267 1.00 92.50 124 GLU A O 1
ATOM 998 N N . GLU A 1 125 ? -2.273 15.504 -19.085 1.00 94.31 125 GLU A N 1
ATOM 999 C CA . GLU A 1 125 ? -2.330 16.823 -18.446 1.00 94.31 125 GLU A CA 1
ATOM 1000 C C . GLU A 1 125 ? -1.824 16.763 -16.991 1.00 94.31 125 GLU A C 1
ATOM 1002 O O . GLU A 1 125 ? -2.102 15.825 -16.239 1.00 94.31 125 GLU A O 1
ATOM 1007 N N . PHE A 1 126 ? -1.073 17.783 -16.575 1.00 94.44 126 PHE A N 1
ATOM 1008 C CA . PHE A 1 126 ? -0.538 17.875 -15.223 1.00 94.44 126 PHE A CA 1
ATOM 1009 C C . PHE A 1 126 ? -1.630 18.168 -14.180 1.00 94.44 126 PHE A C 1
ATOM 1011 O O . PHE A 1 126 ? -2.414 19.108 -14.311 1.00 94.44 126 PHE A O 1
ATOM 1018 N N . ASP A 1 127 ? -1.609 17.394 -13.090 1.00 94.56 127 ASP A N 1
ATOM 1019 C CA . ASP A 1 127 ? -2.548 17.469 -11.963 1.00 94.56 127 ASP A CA 1
ATOM 1020 C C . ASP A 1 127 ? -1.748 17.550 -10.650 1.00 94.56 127 ASP A C 1
ATOM 1022 O O . ASP A 1 127 ? -1.147 16.547 -10.251 1.00 94.56 127 ASP A O 1
ATOM 1026 N N . PRO A 1 128 ? -1.757 18.696 -9.940 1.00 93.81 128 PRO A N 1
ATOM 1027 C CA . PRO A 1 128 ? -1.051 18.869 -8.669 1.00 93.81 128 PRO A CA 1
ATOM 1028 C C . PRO A 1 128 ? -1.454 17.897 -7.546 1.00 93.81 128 PRO A C 1
ATOM 1030 O O . PRO A 1 128 ? -0.744 17.811 -6.546 1.00 93.81 128 PRO A O 1
ATOM 1033 N N . TYR A 1 129 ? -2.592 17.200 -7.654 1.00 94.56 129 TYR A N 1
ATOM 1034 C CA . TYR A 1 129 ? -3.009 16.188 -6.675 1.00 94.56 129 TYR A CA 1
ATOM 1035 C C . TYR A 1 129 ? -2.381 14.807 -6.914 1.00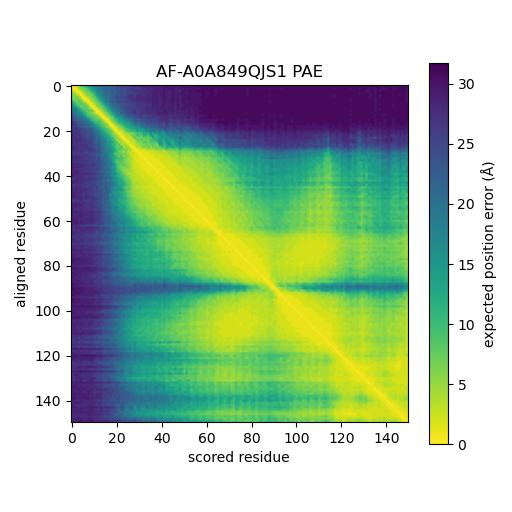 94.56 129 TYR A C 1
ATOM 1037 O O . TYR A 1 129 ? -2.407 13.971 -6.010 1.00 94.56 129 TYR A O 1
ATOM 1045 N N . GLN A 1 130 ? -1.837 14.563 -8.109 1.00 92.19 130 GLN A N 1
ATOM 1046 C CA . GLN A 1 130 ? -1.296 13.267 -8.540 1.00 92.19 130 GLN A CA 1
ATOM 1047 C C . GLN A 1 130 ? 0.178 13.340 -8.964 1.00 92.19 130 GLN A C 1
ATOM 1049 O O . GLN A 1 130 ? 0.875 12.326 -8.937 1.00 92.19 130 GLN A O 1
ATOM 1054 N N . HIS A 1 131 ? 0.658 14.525 -9.343 1.00 94.44 131 HIS A N 1
ATOM 1055 C CA . HIS A 1 131 ? 1.927 14.727 -10.032 1.00 94.44 131 HIS A CA 1
ATOM 1056 C C . HIS A 1 131 ? 2.777 15.813 -9.347 1.00 94.44 131 HIS A C 1
ATOM 1058 O O . HIS A 1 131 ? 2.267 16.860 -8.949 1.00 94.44 131 HIS A O 1
ATOM 1064 N N . GLU A 1 132 ? 4.094 15.597 -9.257 1.00 93.75 132 GLU A N 1
ATOM 1065 C CA . GLU A 1 132 ? 5.060 16.577 -8.739 1.00 93.75 132 GLU A CA 1
ATOM 1066 C C . GLU A 1 132 ? 5.935 17.110 -9.886 1.00 93.75 132 GLU A C 1
ATOM 1068 O O . GLU A 1 132 ? 6.692 16.369 -10.513 1.00 93.75 132 GLU A O 1
ATOM 1073 N N . ALA A 1 133 ? 5.807 18.403 -10.200 1.00 93.75 133 ALA A N 1
ATOM 1074 C CA . ALA A 1 133 ? 6.519 19.029 -11.314 1.00 93.75 133 ALA A CA 1
ATOM 1075 C C . ALA A 1 133 ? 7.978 19.348 -10.943 1.00 93.75 133 ALA A C 1
ATOM 1077 O O . ALA A 1 133 ? 8.261 20.344 -10.277 1.00 93.75 133 ALA A O 1
ATOM 1078 N N . MET A 1 134 ? 8.912 18.519 -11.415 1.00 93.88 134 MET A N 1
ATOM 1079 C CA . MET A 1 134 ? 10.346 18.673 -11.132 1.00 93.88 134 MET A CA 1
ATOM 1080 C C . MET A 1 134 ? 11.037 19.742 -11.994 1.00 93.88 134 MET A C 1
ATOM 1082 O O . MET A 1 134 ? 11.927 20.444 -11.516 1.00 93.88 134 MET A O 1
ATOM 1086 N N . MET A 1 135 ? 10.665 19.855 -13.274 1.00 92.69 135 MET A N 1
ATOM 1087 C CA . MET A 1 135 ? 11.276 20.762 -14.255 1.00 92.69 135 MET A CA 1
ATOM 1088 C C . MET A 1 135 ? 10.240 21.214 -15.290 1.00 92.69 135 MET A C 1
ATOM 1090 O O . MET A 1 135 ? 9.327 20.463 -15.620 1.00 92.69 135 MET A O 1
ATOM 1094 N N . HIS A 1 136 ? 10.417 22.422 -15.830 1.00 93.50 136 HIS A N 1
ATOM 1095 C CA . HIS A 1 136 ? 9.701 22.897 -17.018 1.00 93.50 136 HIS A CA 1
ATOM 1096 C C . HIS A 1 136 ? 10.635 22.816 -18.230 1.00 93.50 136 HIS A C 1
ATOM 1098 O O . HIS A 1 136 ? 11.828 23.099 -18.105 1.00 93.50 136 HIS A O 1
ATOM 1104 N N . ILE A 1 137 ? 10.095 22.442 -19.389 1.00 93.31 137 ILE A N 1
ATOM 1105 C CA . ILE A 1 137 ? 10.827 22.329 -20.654 1.00 93.31 137 ILE A CA 1
ATOM 1106 C C . ILE A 1 137 ? 10.070 23.149 -21.697 1.00 93.31 137 ILE A C 1
ATOM 1108 O O . ILE A 1 137 ? 8.880 22.930 -21.905 1.00 93.31 137 ILE A O 1
ATOM 1112 N N . GLU A 1 138 ? 10.756 24.086 -22.348 1.00 92.19 138 GLU A N 1
ATOM 1113 C CA . GLU A 1 138 ? 10.221 24.807 -23.505 1.00 92.19 138 GLU A CA 1
ATOM 1114 C C . GLU A 1 138 ? 10.232 23.866 -24.722 1.00 92.19 138 GLU A C 1
ATOM 1116 O O . GLU A 1 138 ? 11.285 23.344 -25.096 1.00 92.19 138 GLU A O 1
ATOM 1121 N N . THR A 1 139 ? 9.066 23.608 -25.318 1.00 91.12 139 THR A N 1
ATOM 1122 C CA . THR A 1 139 ? 8.912 22.734 -26.491 1.00 91.12 139 THR A CA 1
ATOM 1123 C C . THR A 1 139 ? 7.671 23.112 -27.299 1.00 91.12 139 THR A C 1
ATOM 1125 O O . THR A 1 139 ? 6.667 23.522 -26.727 1.00 91.12 139 THR A O 1
ATOM 1128 N N . ASP A 1 140 ? 7.736 22.931 -28.620 1.00 92.81 140 ASP A N 1
ATOM 1129 C CA . ASP A 1 140 ? 6.589 23.058 -29.532 1.00 92.81 140 ASP A CA 1
ATOM 1130 C C . ASP A 1 140 ? 5.887 21.698 -29.780 1.00 92.81 140 ASP A C 1
ATOM 1132 O O . ASP A 1 140 ? 4.903 21.628 -30.517 1.00 92.81 140 ASP A O 1
ATOM 1136 N N . GLU A 1 141 ? 6.408 20.593 -29.223 1.00 91.69 141 GLU A N 1
ATOM 1137 C CA . GLU A 1 141 ? 5.910 19.228 -29.485 1.00 91.69 141 GLU A CA 1
ATOM 1138 C C . GLU A 1 141 ? 4.656 18.856 -28.677 1.00 91.69 141 GLU A C 1
ATOM 1140 O O . GLU A 1 141 ? 3.874 18.012 -29.118 1.00 91.69 141 GLU A O 1
ATOM 1145 N N . TYR A 1 142 ? 4.460 19.472 -27.507 1.00 90.25 142 TYR A N 1
ATOM 1146 C CA . TYR A 1 142 ? 3.370 19.174 -26.574 1.00 90.25 142 TYR A CA 1
ATOM 1147 C C . TYR A 1 142 ? 2.637 20.463 -26.175 1.00 90.25 142 TYR A C 1
ATOM 1149 O O . TYR A 1 142 ? 3.272 21.514 -26.106 1.00 90.25 142 TYR A O 1
ATOM 1157 N N . PRO A 1 143 ? 1.323 20.412 -25.883 1.00 91.06 143 PRO A N 1
ATOM 1158 C CA . PRO A 1 143 ? 0.605 21.552 -25.318 1.00 91.06 143 PRO A CA 1
ATOM 1159 C C . PRO A 1 143 ? 1.164 21.988 -23.955 1.00 91.06 143 PRO A C 1
ATOM 1161 O O . PRO A 1 143 ? 1.663 21.158 -23.187 1.00 91.06 143 PRO A O 1
ATOM 1164 N N . ASP A 1 144 ? 0.984 23.266 -23.614 1.00 91.88 144 ASP A N 1
ATOM 1165 C CA . ASP A 1 144 ? 1.201 23.788 -22.260 1.00 91.88 144 ASP A CA 1
ATOM 1166 C C . ASP A 1 144 ? 0.539 22.882 -21.201 1.00 91.88 144 ASP A C 1
ATOM 1168 O O . ASP A 1 144 ? -0.548 22.346 -21.416 1.00 91.88 144 ASP A O 1
ATOM 1172 N N . ASN A 1 145 ? 1.180 22.748 -20.036 1.00 93.12 145 ASN A N 1
ATOM 1173 C CA . ASN A 1 145 ? 0.719 21.923 -18.907 1.00 93.12 145 ASN A CA 1
ATOM 1174 C C . ASN A 1 145 ? 0.664 20.393 -19.172 1.00 93.12 145 ASN A C 1
ATOM 1176 O O . ASN A 1 145 ? 0.017 19.667 -18.420 1.00 93.12 145 ASN A O 1
ATOM 1180 N N . THR A 1 146 ? 1.369 19.881 -20.190 1.00 94.88 146 THR A N 1
ATOM 1181 C CA . THR A 1 146 ? 1.515 18.430 -20.453 1.00 94.88 146 THR A CA 1
ATOM 1182 C C . THR A 1 146 ? 2.758 17.843 -19.772 1.00 94.88 146 THR A C 1
ATOM 1184 O O . THR A 1 146 ? 3.820 18.467 -19.747 1.00 94.88 146 THR A O 1
ATOM 1187 N N . ILE A 1 147 ? 2.667 16.613 -19.258 1.00 94.19 147 ILE A N 1
ATOM 1188 C CA . ILE A 1 147 ? 3.800 15.902 -18.647 1.00 94.19 147 ILE A CA 1
ATOM 1189 C C . ILE A 1 147 ? 4.665 15.239 -19.728 1.00 94.19 147 ILE A C 1
ATOM 1191 O O . ILE A 1 147 ? 4.211 14.359 -20.459 1.00 94.19 147 ILE A O 1
ATOM 1195 N N . ILE A 1 148 ? 5.939 15.629 -19.806 1.00 92.75 148 ILE A N 1
ATOM 1196 C CA . ILE A 1 148 ? 6.860 15.204 -20.877 1.00 92.75 148 ILE A CA 1
ATOM 1197 C C . ILE A 1 148 ? 7.616 13.906 -20.532 1.00 92.75 148 ILE A C 1
ATOM 1199 O O . ILE A 1 148 ? 7.896 13.106 -21.428 1.00 92.75 148 ILE A O 1
ATOM 1203 N N . ASP A 1 149 ? 7.944 13.663 -19.259 1.00 90.75 149 ASP A N 1
ATOM 1204 C CA . ASP A 1 149 ? 8.611 12.431 -18.806 1.00 90.75 149 ASP A CA 1
ATOM 1205 C C . ASP A 1 149 ? 8.368 12.147 -17.312 1.00 90.75 149 ASP A C 1
ATOM 1207 O O . ASP A 1 149 ? 7.903 13.036 -16.593 1.00 90.75 149 ASP A O 1
ATOM 1211 N N . VAL A 1 150 ? 8.668 10.915 -16.870 1.00 88.12 150 VAL A N 1
ATOM 1212 C CA . VAL A 1 150 ? 8.485 10.410 -15.488 1.00 88.12 150 VAL A CA 1
ATOM 1213 C C . VAL A 1 150 ? 9.677 9.557 -15.058 1.00 88.12 150 VAL A C 1
ATOM 1215 O O . VAL A 1 150 ? 9.985 8.600 -15.803 1.00 88.12 150 VAL A O 1
#

Solvent-accessible surface area (backbone atoms only — not comparable to full-atom values): 9428 Å² total; per-residue (Å²): 139,80,89,83,85,90,80,92,85,87,84,80,90,74,90,78,86,79,77,63,64,68,58,51,56,51,50,55,51,53,52,53,53,49,52,52,50,50,54,50,54,51,49,50,54,52,49,52,51,48,53,54,49,55,50,50,53,52,52,51,48,62,69,52,67,53,48,66,61,52,56,57,50,46,56,45,50,56,46,48,52,50,42,54,55,50,45,77,75,49,93,50,68,63,65,42,50,54,44,50,52,54,42,53,52,50,51,51,53,53,39,45,72,76,68,46,73,87,81,89,48,69,75,34,74,70,42,84,92,83,48,82,87,86,75,88,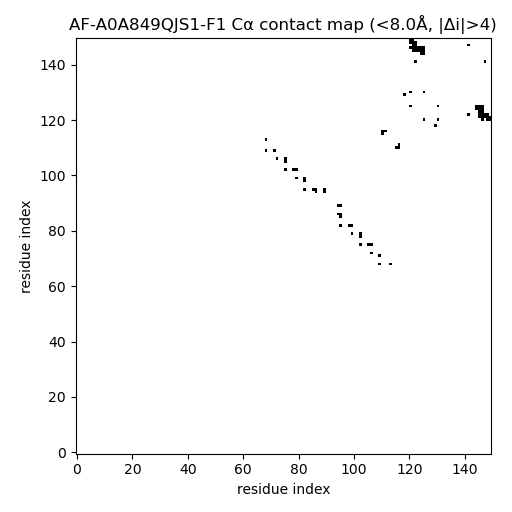80,95,64,93,86,59,66,89,66,49,30,86,72,134

Sequence (150 aa):
MDKENLEDNNVEPDMENAPVDEQVEEQSSEDEIAELNDKLLRLGAEFDNFRKRSKREKEELRKHATENLMVEMLEVCDNFERALHSAKSADDSKSIVEGVEMVLKQFISILEKEGVKKIECKGEEFDPYQHEAMMHIETDEYPDNTIIDV

Secondary structure (DSSP, 8-state):
-------------------HHHHHHHHHHHHHHHHHHHHHHHHHHHHHHHHHHHHHHHHHHHHHTTHHHHHHHHHHHHHHHHHHHHHTT-S-HHHHHHHHHHHHHHHHHHHHHTT------TTSBP-TTT---------SSS-TTB----

Foldseek 3Di:
DDDDDDDDDDDDPDDDPDPPPVVVVVVVVVVVVVVVVVVVVVVVVVVVVVVVVVVVVVVVCVVCVCVVVVVLVVVLVVLVVVLVVVVVVDPDPVSSVVSVVVSVVSNQVSCVVVVHHDDDAAQDADDPVRDDDPDDDDDPPHDPRGDHDD

Mean predicted aligned error: 13.22 Å

pLDDT: mean 83.52, std 18.56, range [33.19, 97.75]